Protein AF-A0AAP9WEP0-F1 (afdb_monomer)

Mean predicted aligned error: 9.87 Å

pLDDT: mean 74.66, std 11.79, range [38.44, 88.44]

Structure (mmCIF, N/CA/C/O backbone):
data_AF-A0AAP9WEP0-F1
#
_entry.id   AF-A0AAP9WEP0-F1
#
loop_
_atom_site.group_PDB
_atom_site.id
_atom_site.type_symbol
_atom_site.label_atom_id
_atom_site.label_alt_id
_atom_site.label_comp_id
_atom_site.label_asym_id
_atom_site.label_entity_id
_atom_site.label_seq_id
_atom_site.pdbx_PDB_ins_code
_atom_site.Cartn_x
_atom_site.Cartn_y
_atom_site.Cartn_z
_atom_site.occupancy
_atom_site.B_iso_or_equiv
_atom_site.auth_seq_id
_atom_site.auth_comp_id
_atom_site.auth_asym_id
_atom_site.auth_atom_id
_atom_site.pdbx_PDB_model_num
ATOM 1 N N . MET A 1 1 ? -2.245 20.639 1.838 1.00 47.97 1 MET A N 1
ATOM 2 C CA . MET A 1 1 ? -2.529 20.025 3.158 1.00 47.97 1 MET A CA 1
ATOM 3 C C . MET A 1 1 ? -3.961 20.225 3.662 1.00 47.97 1 MET A C 1
ATOM 5 O O . MET A 1 1 ? -4.602 19.231 3.958 1.00 47.97 1 MET A O 1
ATOM 9 N N . LYS A 1 2 ? -4.529 21.445 3.702 1.00 54.09 2 LYS A N 1
ATOM 10 C CA . LYS A 1 2 ? -5.885 21.671 4.269 1.00 54.09 2 LYS A CA 1
ATOM 11 C C . LYS A 1 2 ? -7.037 20.871 3.617 1.00 54.09 2 LYS A C 1
ATOM 13 O O . LYS A 1 2 ? -7.990 20.542 4.312 1.00 54.09 2 LYS A O 1
ATOM 18 N N . LYS A 1 3 ? -6.958 20.540 2.318 1.00 53.31 3 LYS A N 1
ATOM 19 C CA . LYS A 1 3 ? -7.989 19.748 1.609 1.00 53.31 3 LYS A CA 1
ATOM 20 C C . LYS A 1 3 ? -7.999 18.259 1.993 1.00 53.31 3 LYS A C 1
ATOM 22 O O . LYS A 1 3 ? -9.070 17.730 2.253 1.00 53.31 3 LYS A O 1
ATOM 27 N N . ALA A 1 4 ? -6.832 17.619 2.085 1.00 59.06 4 ALA A N 1
ATOM 28 C CA . ALA A 1 4 ? -6.726 16.196 2.428 1.00 59.06 4 ALA A CA 1
ATOM 29 C C . ALA A 1 4 ? -7.223 15.915 3.857 1.00 59.06 4 ALA A C 1
ATOM 31 O O . ALA A 1 4 ? -8.037 15.024 4.073 1.00 59.06 4 ALA A O 1
ATOM 32 N N . ASN A 1 5 ? -6.841 16.767 4.816 1.00 65.00 5 ASN A N 1
ATOM 33 C CA . ASN A 1 5 ? -7.302 16.648 6.205 1.00 65.00 5 ASN A CA 1
ATOM 34 C C . ASN A 1 5 ? -8.817 16.849 6.338 1.00 65.00 5 ASN A C 1
ATOM 36 O O . ASN A 1 5 ? -9.439 16.286 7.236 1.00 65.00 5 ASN A O 1
ATOM 40 N N . ARG A 1 6 ? -9.415 17.659 5.457 1.00 69.19 6 ARG A N 1
ATOM 41 C CA . ARG A 1 6 ? -10.864 17.863 5.419 1.00 69.19 6 ARG A CA 1
ATOM 42 C C . ARG A 1 6 ? -11.585 16.621 4.897 1.00 69.19 6 ARG A C 1
ATOM 44 O O . ARG A 1 6 ? -12.531 16.190 5.540 1.00 69.19 6 ARG A O 1
ATOM 51 N N . GLN A 1 7 ? -11.100 16.019 3.811 1.00 65.62 7 GLN A N 1
ATOM 52 C CA . GLN A 1 7 ? -11.680 14.786 3.270 1.00 65.62 7 GLN A CA 1
ATOM 53 C C . GLN A 1 7 ? -11.604 13.630 4.275 1.00 65.62 7 GLN A C 1
ATOM 55 O O . GLN A 1 7 ? -12.600 12.956 4.492 1.00 65.62 7 GLN A O 1
ATOM 60 N N . LEU A 1 8 ? -10.475 13.465 4.974 1.00 64.31 8 LEU A N 1
ATOM 61 C CA . LEU A 1 8 ? -10.332 12.442 6.020 1.00 64.31 8 LEU A CA 1
ATOM 62 C C . LEU A 1 8 ? -11.331 12.628 7.176 1.00 64.31 8 LEU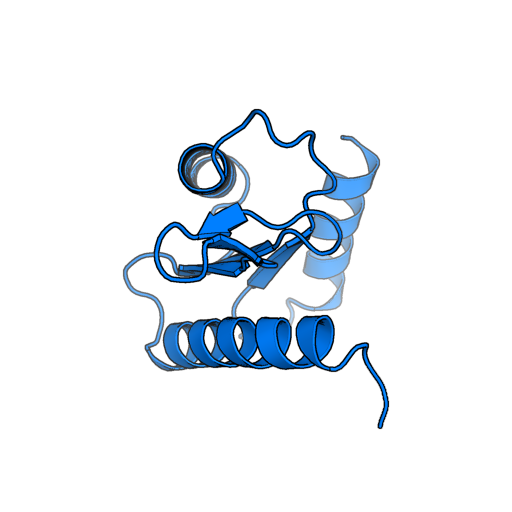 A C 1
ATOM 64 O O . LEU A 1 8 ? -11.879 11.653 7.686 1.00 64.31 8 LEU A O 1
ATOM 68 N N . LYS A 1 9 ? -11.602 13.878 7.577 1.00 64.81 9 LYS A N 1
ATOM 69 C CA . LYS A 1 9 ? -12.588 14.192 8.624 1.00 64.81 9 LYS A CA 1
ATOM 70 C C . LYS A 1 9 ? -14.032 14.000 8.160 1.00 64.81 9 LYS A C 1
ATOM 72 O O . LYS A 1 9 ? -14.846 13.515 8.938 1.00 64.81 9 LYS A O 1
ATOM 77 N N . GLU A 1 10 ? -14.345 14.371 6.920 1.00 61.50 10 GLU A N 1
ATOM 78 C CA . GLU A 1 10 ? -15.683 14.205 6.335 1.00 61.50 10 GLU A CA 1
ATOM 79 C C . GLU A 1 10 ? -16.024 12.721 6.132 1.00 61.50 10 GLU A C 1
ATOM 81 O O . GLU A 1 10 ? -17.124 12.306 6.486 1.00 61.50 10 GLU A O 1
ATOM 86 N N . THR A 1 11 ? -15.070 11.897 5.684 1.00 62.06 11 THR A N 1
ATOM 87 C CA . THR A 1 11 ? -15.237 10.435 5.620 1.00 62.06 11 THR A CA 1
ATOM 88 C C . THR A 1 11 ? -15.480 9.846 7.011 1.00 62.06 11 THR A C 1
ATOM 90 O O . THR A 1 11 ? -16.356 9.006 7.181 1.00 62.06 11 THR A O 1
ATOM 93 N N . ASN A 1 12 ? -14.775 10.322 8.040 1.00 58.62 12 ASN A N 1
ATOM 94 C CA . ASN A 1 12 ? -14.997 9.838 9.402 1.00 58.62 12 ASN A CA 1
ATOM 95 C C . ASN A 1 12 ? -16.442 10.123 9.873 1.00 58.62 12 ASN A C 1
ATOM 97 O O . ASN A 1 12 ? -17.171 9.216 10.264 1.00 58.62 12 ASN A O 1
ATOM 101 N N . LEU A 1 13 ? -16.903 11.365 9.709 1.00 59.62 13 LEU A N 1
ATOM 102 C CA . LEU A 1 13 ? -18.254 11.790 10.092 1.00 59.62 13 LEU A CA 1
ATOM 103 C C . LEU A 1 13 ? -19.374 11.052 9.343 1.00 59.62 13 LEU A C 1
ATOM 105 O O . LEU A 1 13 ? -20.442 10.846 9.916 1.00 59.62 13 LEU A O 1
ATOM 109 N N . HIS A 1 14 ? -19.148 10.666 8.084 1.00 55.25 14 HIS A N 1
ATOM 110 C CA . HIS A 1 14 ? -20.171 10.002 7.277 1.00 55.25 14 HIS A CA 1
ATOM 111 C C . HIS A 1 14 ? -20.242 8.483 7.463 1.00 55.25 14 HIS A C 1
ATOM 113 O O . HIS A 1 14 ? -21.311 7.917 7.239 1.00 55.25 14 HIS A O 1
ATOM 119 N N . PHE A 1 15 ? -19.149 7.830 7.872 1.00 55.06 15 PHE A N 1
ATOM 120 C CA . PHE A 1 15 ? -19.071 6.365 7.941 1.00 55.06 15 PHE A CA 1
ATOM 121 C C . PHE A 1 15 ? -18.990 5.794 9.374 1.00 55.06 15 PHE A C 1
ATOM 123 O O . PHE A 1 15 ? -19.313 4.622 9.567 1.00 55.06 15 PHE A O 1
ATOM 130 N N . PHE A 1 16 ? -18.653 6.586 10.404 1.00 51.34 16 PHE A N 1
ATOM 131 C CA . PHE A 1 16 ? -18.495 6.099 11.790 1.00 51.34 16 PHE A CA 1
ATOM 132 C C . PHE A 1 16 ? -19.766 6.155 12.658 1.00 51.34 16 PHE A C 1
ATOM 134 O O . PHE A 1 16 ? -19.750 6.588 13.809 1.00 51.34 16 PHE A O 1
ATOM 141 N N . THR A 1 17 ? -20.868 5.611 12.145 1.00 56.50 17 THR A N 1
ATOM 142 C CA . THR A 1 17 ? -21.840 4.898 12.999 1.00 56.50 17 THR A CA 1
ATOM 143 C C . THR A 1 17 ? -21.600 3.380 13.008 1.00 56.50 17 THR A C 1
ATOM 145 O O . THR A 1 17 ? -22.267 2.669 13.755 1.00 56.50 17 THR A O 1
ATOM 148 N N . GLY A 1 18 ? -20.637 2.870 12.225 1.00 53.00 18 GLY A N 1
ATOM 149 C CA . GLY A 1 18 ? -20.343 1.441 12.082 1.00 53.00 18 GLY A CA 1
ATOM 150 C C . GLY A 1 18 ? -18.958 1.030 12.587 1.00 53.00 18 GLY A C 1
ATOM 151 O O . GLY A 1 18 ? -17.988 1.774 12.470 1.00 53.00 18 GLY A O 1
ATOM 152 N N . GLN A 1 19 ? -18.870 -0.186 13.131 1.00 58.41 19 GLN A N 1
ATOM 153 C CA . GLN A 1 19 ? -17.616 -0.885 13.420 1.00 58.41 19 GLN A CA 1
ATOM 154 C C . GLN A 1 19 ? -16.905 -1.206 12.095 1.00 58.41 19 GLN A C 1
ATOM 156 O O . GLN A 1 19 ? -17.227 -2.195 11.444 1.00 58.41 19 GLN A O 1
ATOM 161 N N . GLY A 1 20 ? -15.980 -0.354 11.661 1.00 61.44 20 GLY A N 1
ATOM 162 C CA . GLY A 1 20 ? -15.201 -0.559 10.442 1.00 61.44 20 GLY A CA 1
ATOM 163 C C . GLY A 1 20 ? -13.741 -0.188 10.658 1.00 61.44 20 GLY A C 1
ATOM 164 O O . GLY A 1 20 ? -13.451 0.769 11.373 1.00 61.44 20 GLY A O 1
ATOM 165 N N . GLY A 1 21 ? -12.836 -0.957 10.047 1.00 68.88 21 GLY A N 1
ATOM 166 C CA . GLY A 1 21 ? -11.408 -0.656 10.051 1.00 68.88 21 GLY A CA 1
ATOM 167 C C . GLY A 1 21 ? -11.083 0.496 9.098 1.00 68.88 21 GLY A C 1
ATOM 168 O O . GLY A 1 21 ? -11.511 0.493 7.941 1.00 68.88 21 GLY A O 1
ATOM 169 N N . GLY A 1 22 ? -10.339 1.494 9.567 1.00 76.62 22 GLY A N 1
ATOM 170 C CA . GLY A 1 22 ? -9.914 2.635 8.761 1.00 76.62 22 GLY A CA 1
ATOM 171 C C . GLY A 1 22 ? -8.689 2.299 7.914 1.00 76.62 22 GLY A C 1
ATOM 172 O O . GLY A 1 22 ? -7.592 2.171 8.451 1.00 76.62 22 GLY A O 1
ATOM 173 N N . LEU A 1 23 ? -8.847 2.213 6.591 1.00 83.00 23 LEU A N 1
ATOM 174 C CA . LEU A 1 23 ? -7.735 2.066 5.644 1.00 83.00 23 LEU A CA 1
ATOM 175 C C . LEU A 1 23 ? -7.543 3.336 4.814 1.00 83.00 23 LEU A C 1
ATOM 177 O O . LEU A 1 23 ? -8.510 3.934 4.342 1.00 83.00 23 LEU A O 1
ATOM 181 N N . VAL A 1 24 ? -6.288 3.728 4.589 1.00 85.81 24 VAL A N 1
ATOM 182 C CA . VAL A 1 24 ? -5.942 4.859 3.712 1.00 85.81 24 VAL A CA 1
ATOM 183 C C . VAL A 1 24 ? -4.949 4.438 2.640 1.00 85.81 24 VAL A C 1
ATOM 185 O O . VAL A 1 24 ? -3.908 3.871 2.936 1.00 85.81 24 VAL A O 1
ATOM 188 N N . MET A 1 25 ? -5.230 4.774 1.384 1.00 85.62 25 MET A N 1
ATOM 189 C CA . MET A 1 25 ? -4.294 4.587 0.276 1.00 85.62 25 MET A CA 1
ATOM 190 C C . MET A 1 25 ? -3.672 5.922 -0.138 1.00 85.62 25 MET A C 1
ATOM 192 O O . MET A 1 25 ? -4.376 6.911 -0.345 1.00 85.62 25 MET A O 1
ATOM 196 N N . LEU A 1 26 ? -2.349 5.940 -0.278 1.00 83.19 26 LEU A N 1
ATOM 197 C CA . LEU A 1 26 ? -1.552 7.095 -0.676 1.00 83.19 26 LEU A CA 1
ATOM 198 C C . LEU A 1 26 ? -0.846 6.789 -1.997 1.00 83.19 26 LEU A C 1
ATOM 200 O O . LEU A 1 26 ? 0.132 6.046 -2.042 1.00 83.19 26 LEU A O 1
ATOM 204 N N . ALA A 1 27 ? -1.343 7.391 -3.074 1.00 81.25 27 ALA A N 1
ATOM 205 C CA . ALA A 1 27 ? -0.714 7.316 -4.384 1.00 81.25 27 ALA A CA 1
ATOM 206 C C . ALA A 1 27 ? 0.386 8.380 -4.503 1.00 81.25 27 ALA A C 1
ATOM 208 O O . ALA A 1 27 ? 0.120 9.585 -4.460 1.00 81.25 27 ALA A O 1
ATOM 209 N N . LEU A 1 28 ? 1.629 7.935 -4.655 1.00 78.00 28 LEU A N 1
ATOM 210 C CA . LEU A 1 28 ? 2.793 8.794 -4.796 1.00 78.00 28 LEU A CA 1
ATOM 211 C C . LEU A 1 28 ? 3.131 9.008 -6.265 1.00 78.00 28 LEU A C 1
ATOM 213 O O . LEU A 1 28 ? 3.646 8.132 -6.954 1.00 78.00 28 LEU A O 1
ATOM 217 N N . ASN A 1 29 ? 2.907 10.237 -6.704 1.00 71.50 29 ASN A N 1
ATOM 218 C CA . ASN A 1 29 ? 3.456 10.780 -7.935 1.00 71.50 29 ASN A CA 1
ATOM 219 C C . ASN A 1 29 ? 4.729 11.573 -7.543 1.00 71.50 29 ASN A C 1
ATOM 221 O O . ASN A 1 29 ? 4.726 12.803 -7.601 1.00 71.50 29 ASN A O 1
ATOM 225 N N . MET A 1 30 ? 5.783 10.892 -7.043 1.00 62.78 30 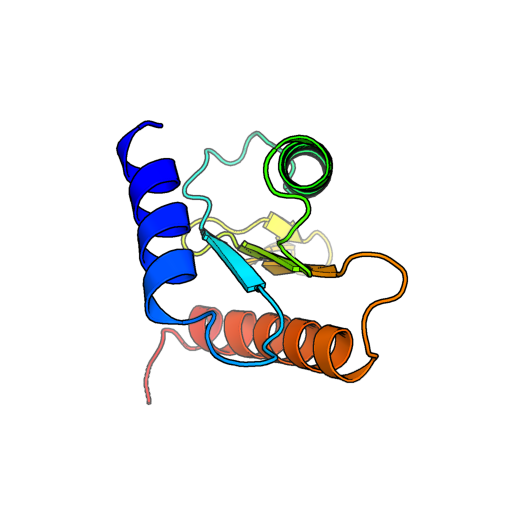MET A N 1
ATOM 226 C CA . MET A 1 30 ? 7.043 11.491 -6.513 1.00 62.78 30 MET A CA 1
ATOM 227 C C . MET A 1 30 ? 8.356 11.076 -7.217 1.00 62.78 30 MET A C 1
ATOM 229 O O . MET A 1 30 ? 8.579 9.892 -7.406 1.00 62.78 30 MET A O 1
ATOM 233 N N . GLU A 1 31 ? 9.205 12.044 -7.618 1.00 59.50 31 GLU A N 1
ATOM 234 C CA . GLU A 1 31 ? 10.399 11.840 -8.471 1.00 59.50 31 GLU A CA 1
ATOM 235 C C . GLU A 1 31 ? 11.232 10.630 -8.002 1.00 59.50 31 GLU A C 1
ATOM 237 O O . GLU A 1 31 ? 11.414 10.458 -6.797 1.00 59.50 31 GLU A O 1
ATOM 242 N N . ARG A 1 32 ? 11.793 9.836 -8.936 1.00 63.16 32 ARG A N 1
ATOM 243 C CA . ARG A 1 32 ? 12.500 8.540 -8.717 1.00 63.16 32 ARG A CA 1
ATOM 244 C C . ARG A 1 32 ? 13.642 8.530 -7.675 1.00 63.16 32 ARG A C 1
ATOM 246 O O . ARG A 1 32 ? 14.314 7.519 -7.507 1.00 63.16 32 ARG A O 1
ATOM 253 N N . ARG A 1 33 ? 13.932 9.656 -7.026 1.00 63.72 33 ARG A N 1
ATOM 254 C CA . ARG A 1 33 ? 15.070 9.873 -6.126 1.00 63.72 33 ARG A CA 1
ATOM 255 C C . ARG A 1 33 ? 14.799 9.472 -4.678 1.00 63.72 33 ARG A C 1
ATOM 257 O O . ARG A 1 33 ? 15.753 9.369 -3.914 1.00 63.72 33 ARG A O 1
ATOM 264 N N . ILE A 1 34 ? 13.541 9.280 -4.280 1.00 70.50 34 ILE A N 1
ATOM 265 C CA . ILE A 1 34 ? 13.195 8.941 -2.895 1.00 70.50 34 ILE A CA 1
ATOM 266 C C . ILE A 1 34 ? 12.788 7.472 -2.825 1.00 70.50 34 ILE A C 1
ATOM 268 O O . ILE A 1 34 ? 11.844 7.050 -3.483 1.00 70.50 34 ILE A O 1
ATOM 272 N N . ASN A 1 35 ? 13.510 6.706 -2.008 1.00 75.88 35 ASN A N 1
ATOM 273 C CA . ASN A 1 35 ? 13.211 5.303 -1.748 1.00 75.88 35 ASN A CA 1
ATOM 274 C C . ASN A 1 35 ? 11.843 5.178 -1.048 1.00 75.88 35 ASN A C 1
ATOM 276 O O . ASN A 1 35 ? 11.606 5.820 -0.021 1.00 75.88 35 ASN A O 1
ATOM 280 N N . SER A 1 36 ? 10.956 4.349 -1.594 1.00 75.56 36 SER A N 1
ATOM 281 C CA . SER A 1 36 ? 9.597 4.138 -1.085 1.00 75.56 36 SER A CA 1
ATOM 282 C C . SER A 1 36 ? 9.559 3.640 0.358 1.00 75.56 36 SER A C 1
ATOM 284 O O . SER A 1 36 ? 8.680 4.054 1.109 1.00 75.56 36 SER A O 1
ATOM 286 N N . ALA A 1 37 ? 10.530 2.829 0.786 1.00 79.19 37 ALA A N 1
ATOM 287 C CA . ALA A 1 37 ? 10.603 2.304 2.143 1.00 79.19 37 ALA A CA 1
ATOM 288 C C . ALA A 1 37 ? 10.734 3.443 3.162 1.00 79.19 37 ALA A C 1
ATOM 290 O O . ALA A 1 37 ? 10.041 3.451 4.179 1.00 79.19 37 ALA A O 1
ATOM 291 N N . ILE A 1 38 ? 11.539 4.463 2.839 1.00 84.06 38 ILE A N 1
ATOM 292 C CA . ILE A 1 38 ? 11.679 5.670 3.666 1.00 84.06 38 ILE A CA 1
ATOM 293 C C . ILE A 1 38 ? 10.341 6.414 3.747 1.00 84.06 38 ILE A C 1
ATOM 295 O O .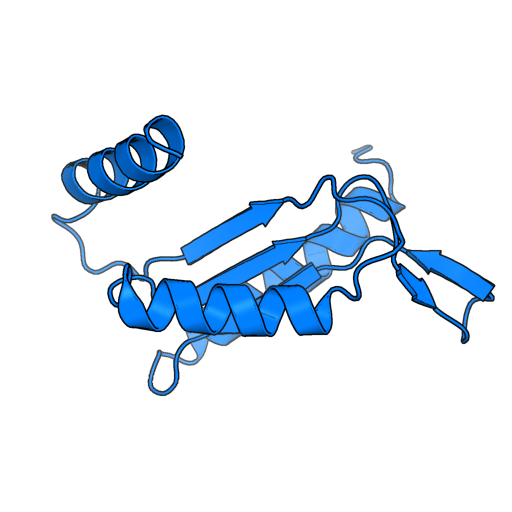 ILE A 1 38 ? 9.957 6.905 4.809 1.00 84.06 38 ILE A O 1
ATOM 299 N N . ILE A 1 39 ? 9.608 6.489 2.633 1.00 84.00 39 ILE A N 1
ATOM 300 C CA . ILE A 1 39 ? 8.308 7.166 2.587 1.00 84.00 39 ILE A CA 1
ATOM 301 C C . ILE A 1 39 ? 7.269 6.406 3.418 1.00 84.00 39 ILE A C 1
ATOM 303 O O . ILE A 1 39 ? 6.536 7.028 4.185 1.00 84.00 39 ILE A O 1
ATOM 307 N N . VAL A 1 40 ? 7.235 5.076 3.321 1.00 85.88 40 VAL A N 1
ATOM 308 C CA . VAL A 1 40 ? 6.362 4.209 4.125 1.00 85.88 40 VAL A CA 1
ATOM 309 C C . VAL A 1 40 ? 6.630 4.409 5.616 1.00 85.88 40 VAL A C 1
ATOM 311 O O . VAL A 1 40 ? 5.684 4.613 6.374 1.00 85.88 40 VAL A O 1
ATOM 314 N N . GLU A 1 41 ? 7.894 4.426 6.045 1.00 87.31 41 GLU A N 1
ATOM 315 C CA . GLU A 1 41 ? 8.248 4.681 7.447 1.00 87.31 41 GLU A CA 1
ATOM 316 C C . GLU A 1 41 ? 7.822 6.074 7.924 1.00 87.31 41 GLU A C 1
ATOM 318 O O . GLU A 1 41 ? 7.313 6.230 9.038 1.00 87.31 41 GLU A O 1
ATOM 323 N N . LEU A 1 42 ? 8.020 7.102 7.095 1.00 87.94 42 LEU A N 1
ATOM 324 C CA . LEU A 1 42 ? 7.626 8.471 7.421 1.00 87.94 42 LEU A CA 1
ATOM 325 C C . LEU A 1 42 ? 6.103 8.590 7.554 1.00 87.94 42 LEU A C 1
ATOM 327 O O . LEU A 1 42 ? 5.611 9.165 8.524 1.00 87.94 42 LEU A O 1
ATOM 331 N N . ILE A 1 43 ? 5.359 8.006 6.617 1.00 87.19 43 ILE A N 1
ATOM 332 C CA . ILE A 1 43 ? 3.896 7.963 6.656 1.00 87.19 43 ILE A CA 1
ATOM 333 C C . ILE A 1 43 ? 3.425 7.213 7.897 1.00 87.19 43 ILE A C 1
ATOM 335 O O . ILE A 1 43 ? 2.564 7.719 8.608 1.00 87.19 43 ILE A O 1
ATOM 339 N N . GLN A 1 44 ? 4.021 6.063 8.216 1.00 87.50 44 GLN A N 1
ATOM 340 C CA . GLN A 1 44 ? 3.676 5.307 9.417 1.00 87.50 44 GLN A CA 1
ATOM 341 C C . GLN A 1 44 ? 3.836 6.151 10.688 1.00 87.50 44 GLN A C 1
ATOM 343 O O . GLN A 1 44 ? 2.969 6.112 11.562 1.00 87.50 44 GLN A O 1
ATOM 348 N N . LYS A 1 45 ? 4.911 6.944 10.787 1.00 88.44 45 LYS A N 1
ATOM 349 C CA . LYS A 1 45 ? 5.131 7.873 11.909 1.00 88.44 45 LYS A CA 1
ATOM 350 C C . LYS A 1 45 ? 4.101 9.003 11.943 1.00 88.44 45 LYS A C 1
ATOM 352 O O . LYS A 1 45 ? 3.609 9.339 13.012 1.00 88.44 45 LYS A O 1
ATOM 357 N N . ILE A 1 46 ? 3.758 9.588 10.796 1.00 86.69 46 ILE A N 1
ATOM 358 C CA . ILE A 1 46 ? 2.758 10.666 10.727 1.00 86.69 46 ILE A CA 1
ATOM 359 C C . ILE A 1 46 ? 1.375 10.140 11.119 1.00 86.69 46 ILE A C 1
ATOM 361 O O . ILE A 1 46 ? 0.692 10.750 11.940 1.00 86.69 46 ILE A O 1
ATOM 365 N N . LEU A 1 47 ? 0.972 8.991 10.571 1.00 83.81 47 LEU A N 1
ATOM 366 C CA . LEU A 1 47 ? -0.325 8.381 10.854 1.00 83.81 47 LEU A CA 1
ATOM 367 C C . LEU A 1 47 ? -0.442 7.961 12.319 1.00 83.81 47 LEU A C 1
ATOM 369 O O . LEU A 1 47 ? -1.484 8.188 12.923 1.00 83.81 47 LEU A O 1
ATOM 373 N N . SER A 1 48 ? 0.616 7.422 12.928 1.00 82.31 48 SER A N 1
ATOM 374 C CA . SER A 1 48 ? 0.566 7.030 14.341 1.00 82.31 48 SER A CA 1
ATOM 375 C C . SER A 1 48 ? 0.413 8.218 15.299 1.00 82.31 48 SER A C 1
ATOM 377 O O . SER A 1 48 ? -0.184 8.049 16.362 1.00 82.31 48 SER A O 1
ATOM 379 N N . ILE A 1 49 ? 0.904 9.405 14.923 1.00 84.56 49 ILE A N 1
ATOM 380 C CA . ILE A 1 49 ? 0.832 10.628 15.737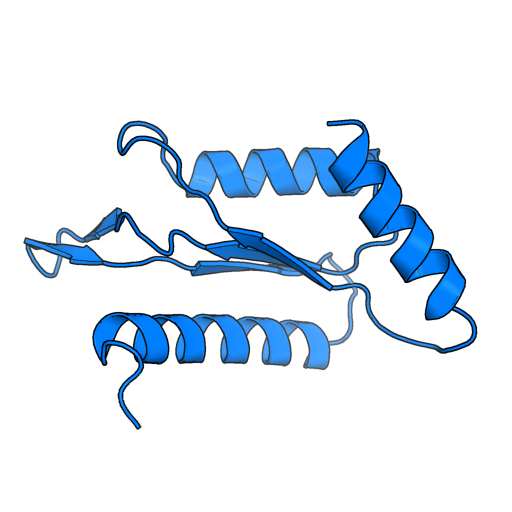 1.00 84.56 49 ILE A CA 1
ATOM 381 C C . ILE A 1 49 ? -0.477 11.389 15.496 1.00 84.56 49 ILE A C 1
ATOM 383 O O . ILE A 1 49 ? -1.184 11.712 16.447 1.00 84.56 49 ILE A O 1
ATOM 387 N N . GLU A 1 50 ? -0.803 11.697 14.239 1.00 80.69 50 GLU A N 1
ATOM 388 C CA . GLU A 1 50 ? -1.902 12.617 13.900 1.00 80.69 50 GLU A CA 1
ATOM 389 C C . GLU A 1 50 ? -3.220 11.908 13.566 1.00 80.69 50 GLU A C 1
ATOM 391 O O . GLU A 1 50 ? -4.293 12.505 13.673 1.00 80.69 50 GLU A O 1
ATOM 396 N N . PHE A 1 51 ? -3.158 10.636 13.171 1.00 80.50 51 PHE A N 1
ATOM 397 C CA . PHE A 1 51 ? -4.300 9.889 12.647 1.00 80.50 51 PHE A CA 1
ATOM 398 C C . PHE A 1 51 ? -4.352 8.468 13.213 1.00 80.50 51 PHE A C 1
ATOM 400 O O . PHE A 1 51 ? -4.556 7.497 12.490 1.00 80.50 51 PHE A O 1
ATOM 407 N N . SER A 1 52 ? -4.177 8.342 14.530 1.00 79.31 52 SER A N 1
ATOM 408 C CA . SER A 1 52 ? -4.057 7.056 15.234 1.00 79.31 52 SER A CA 1
ATOM 409 C C . SER A 1 52 ? -5.283 6.133 15.129 1.00 79.31 52 SER A C 1
ATOM 411 O O . SER A 1 52 ? -5.185 4.960 15.506 1.00 79.31 52 SER A O 1
ATOM 413 N N . PHE A 1 53 ? -6.400 6.673 14.628 1.00 78.81 53 PHE A N 1
ATOM 414 C CA . PHE A 1 53 ? -7.653 5.991 14.295 1.00 78.81 53 PHE A CA 1
ATOM 415 C C . PHE A 1 53 ? -7.626 5.267 12.937 1.00 78.81 53 PHE A C 1
ATOM 417 O O . PHE A 1 53 ? -8.592 4.596 12.595 1.00 78.81 53 PHE A O 1
ATOM 424 N N . ILE A 1 54 ? -6.574 5.445 12.134 1.00 84.25 54 ILE A N 1
ATOM 425 C CA . ILE A 1 54 ? -6.349 4.678 10.908 1.00 84.25 54 ILE A CA 1
ATOM 426 C C . ILE A 1 54 ? -5.650 3.375 11.296 1.00 84.25 54 ILE A C 1
ATOM 428 O O . ILE A 1 54 ? -4.569 3.384 11.891 1.00 84.25 54 ILE A O 1
ATOM 432 N N . ASP A 1 55 ? -6.273 2.259 10.943 1.00 85.88 55 ASP A N 1
ATOM 433 C CA . ASP A 1 55 ? -5.842 0.911 11.310 1.00 85.88 55 ASP A CA 1
ATOM 434 C C . ASP A 1 55 ? -4.788 0.359 10.348 1.00 85.88 55 ASP A C 1
ATOM 436 O O . ASP A 1 55 ? -3.952 -0.462 10.729 1.00 85.88 55 ASP A O 1
ATOM 440 N N . GLY A 1 56 ? -4.765 0.852 9.110 1.00 86.88 56 GLY A N 1
ATOM 441 C CA . GLY A 1 56 ? -3.738 0.510 8.136 1.00 86.88 56 GLY A CA 1
ATOM 442 C C . GLY A 1 56 ? -3.671 1.485 6.969 1.00 86.88 56 GLY A C 1
ATOM 443 O O . GLY A 1 56 ? -4.550 2.323 6.759 1.00 86.88 56 GLY A O 1
ATOM 444 N N . PHE A 1 57 ? -2.601 1.387 6.192 1.00 87.81 57 PHE A N 1
ATOM 445 C CA . PHE A 1 57 ? -2.422 2.215 5.013 1.00 87.81 57 PHE A CA 1
ATOM 446 C C . PHE A 1 57 ? -1.649 1.510 3.903 1.00 87.81 57 PHE A C 1
ATOM 448 O O . PHE A 1 57 ? -0.929 0.537 4.129 1.00 87.81 57 PHE A O 1
ATOM 455 N N . PHE A 1 58 ? -1.772 2.069 2.705 1.00 87.81 58 PHE A N 1
ATOM 456 C CA . PHE A 1 58 ? -1.037 1.682 1.513 1.00 87.81 58 PHE A CA 1
ATOM 457 C C . PHE A 1 58 ? -0.280 2.871 0.965 1.00 87.81 58 PHE A C 1
ATOM 459 O O . PHE A 1 58 ? -0.777 3.998 0.968 1.00 87.81 58 PHE A O 1
ATOM 466 N N . VAL A 1 59 ? 0.888 2.592 0.416 1.00 85.69 59 VA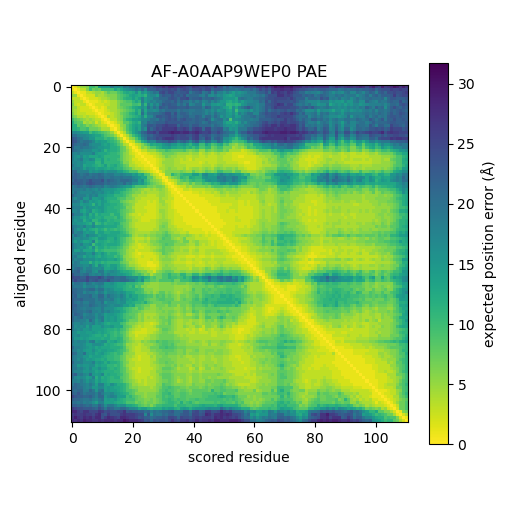L A N 1
ATOM 467 C CA . VAL A 1 59 ? 1.643 3.527 -0.404 1.00 85.69 59 VAL A CA 1
ATOM 468 C C . VAL A 1 59 ? 1.861 2.861 -1.741 1.00 85.69 59 VAL A C 1
ATOM 470 O O . VAL A 1 59 ? 2.440 1.781 -1.769 1.00 85.69 59 VAL A O 1
ATOM 473 N N . CYS A 1 60 ? 1.405 3.475 -2.826 1.00 84.00 60 CYS A N 1
ATOM 474 C CA . CYS A 1 60 ? 1.614 2.950 -4.171 1.00 84.00 60 CYS A CA 1
ATOM 475 C C . CYS A 1 60 ? 2.257 3.984 -5.090 1.00 84.00 60 CYS A C 1
ATOM 477 O O . CYS A 1 60 ? 2.056 5.190 -4.923 1.00 84.00 60 CYS A O 1
ATOM 4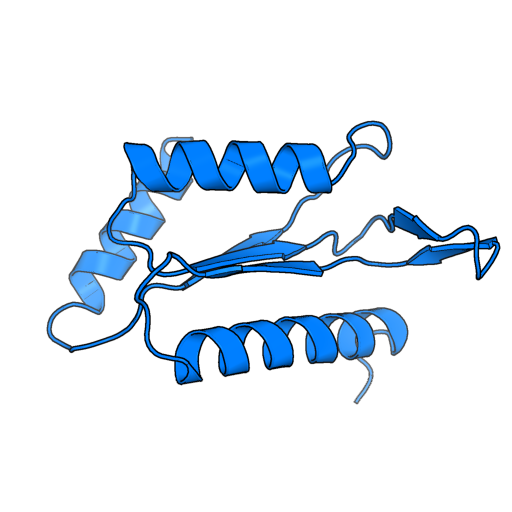79 N N . THR A 1 61 ? 3.016 3.517 -6.079 1.00 79.75 61 THR A N 1
ATOM 480 C CA . THR A 1 61 ? 3.613 4.359 -7.119 1.00 79.75 61 THR A CA 1
ATOM 481 C C . THR A 1 61 ? 2.950 4.061 -8.476 1.00 79.75 61 THR A C 1
ATOM 483 O O . THR A 1 61 ? 3.450 3.256 -9.262 1.00 79.75 61 THR A O 1
ATOM 486 N N . PRO A 1 62 ? 1.780 4.668 -8.774 1.00 69.19 62 PRO A N 1
ATOM 487 C CA . PRO A 1 62 ? 0.969 4.320 -9.953 1.00 69.19 62 PRO A CA 1
ATOM 488 C C . PRO A 1 62 ? 1.680 4.549 -11.287 1.00 69.19 62 PRO A C 1
ATOM 490 O O . PRO A 1 62 ? 1.401 3.878 -12.271 1.00 69.19 62 PRO A O 1
ATOM 493 N N . SER A 1 63 ? 2.548 5.551 -11.340 1.00 63.97 63 SER A N 1
ATOM 494 C CA . SER A 1 63 ? 3.104 6.081 -12.581 1.00 63.97 63 SER A CA 1
ATOM 495 C C . SER A 1 63 ? 4.590 5.773 -12.737 1.00 63.97 63 SER A C 1
ATOM 497 O O . SER A 1 63 ? 5.081 5.691 -13.864 1.00 63.97 63 SER A O 1
ATOM 499 N N . TRP A 1 64 ? 5.323 5.618 -11.630 1.00 66.06 64 TRP A N 1
ATOM 500 C CA . TRP A 1 64 ? 6.781 5.505 -11.623 1.00 66.06 64 TRP A CA 1
ATOM 501 C C . TRP A 1 64 ? 7.179 4.292 -10.798 1.00 66.06 64 TRP A C 1
ATOM 503 O O . TRP A 1 64 ? 6.898 4.223 -9.606 1.00 66.06 64 TRP A O 1
ATOM 513 N N . GLY A 1 65 ? 7.802 3.314 -11.444 1.00 68.31 65 GLY A N 1
ATOM 514 C CA . GLY A 1 65 ? 8.204 2.102 -10.756 1.00 68.31 65 GLY A CA 1
ATOM 515 C C . GLY A 1 65 ? 9.428 2.279 -9.858 1.00 68.31 65 GLY A C 1
ATOM 516 O O . GLY A 1 65 ? 10.196 3.231 -10.018 1.00 68.31 65 GLY A O 1
ATOM 517 N N . GLU A 1 66 ? 9.638 1.337 -8.948 1.00 75.94 66 GLU A N 1
ATOM 518 C CA . GLU A 1 66 ? 10.943 1.091 -8.337 1.00 75.94 66 GLU A CA 1
ATOM 519 C C . GLU A 1 66 ? 11.777 0.212 -9.255 1.00 75.94 66 GLU A C 1
ATOM 521 O O . GLU A 1 66 ? 11.254 -0.677 -9.926 1.00 75.94 66 GLU A O 1
ATOM 526 N N . TYR A 1 67 ? 13.083 0.464 -9.291 1.00 76.94 67 TYR A N 1
ATOM 527 C CA . TYR A 1 67 ? 13.995 -0.398 -10.025 1.00 76.94 67 TYR A CA 1
ATOM 528 C C . TYR A 1 67 ? 14.166 -1.720 -9.275 1.00 76.94 67 TYR A C 1
ATOM 530 O O . TYR A 1 67 ? 14.657 -1.735 -8.143 1.00 76.94 67 TYR A O 1
ATOM 538 N N . ILE A 1 68 ? 13.793 -2.822 -9.919 1.00 76.50 68 ILE A N 1
ATOM 539 C CA . ILE A 1 68 ? 13.974 -4.170 -9.392 1.00 76.50 68 ILE A CA 1
ATOM 540 C C . ILE A 1 68 ? 15.159 -4.802 -10.121 1.00 76.50 68 ILE A C 1
ATOM 542 O O . ILE A 1 68 ? 15.070 -5.171 -11.288 1.00 76.50 68 ILE A O 1
ATOM 546 N N . ALA A 1 69 ? 16.279 -4.966 -9.412 1.00 79.06 69 ALA A N 1
ATOM 547 C CA . ALA A 1 69 ? 17.511 -5.516 -9.987 1.00 79.06 69 ALA A CA 1
ATOM 548 C C . ALA A 1 69 ? 17.336 -6.936 -10.562 1.00 79.06 69 ALA A C 1
ATOM 550 O O . ALA A 1 69 ? 18.039 -7.313 -11.491 1.00 79.06 69 ALA A O 1
ATOM 551 N N . ALA A 1 70 ? 16.389 -7.717 -10.029 1.00 80.56 70 ALA A N 1
ATOM 552 C CA . ALA A 1 70 ? 16.106 -9.072 -10.503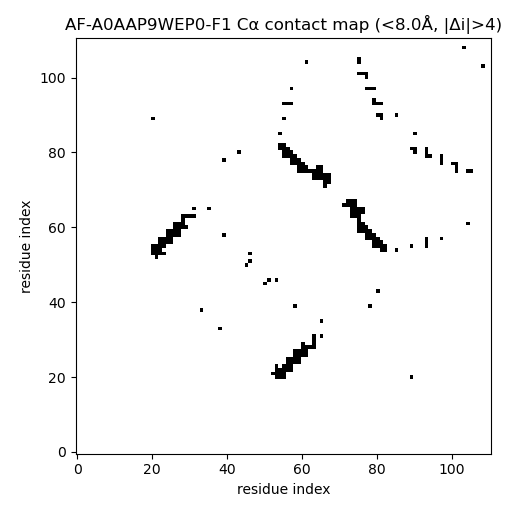 1.00 80.56 70 ALA A CA 1
ATOM 553 C C . ALA A 1 70 ? 15.496 -9.113 -11.917 1.00 80.56 70 ALA A C 1
ATOM 555 O O . ALA A 1 70 ? 15.668 -10.105 -12.620 1.00 80.56 70 ALA A O 1
ATOM 556 N N . THR A 1 71 ? 14.788 -8.058 -12.326 1.00 79.38 71 THR A N 1
ATOM 557 C CA . THR A 1 71 ? 14.124 -7.954 -13.636 1.00 79.38 71 THR A CA 1
ATOM 558 C C . THR A 1 71 ? 14.772 -6.913 -14.550 1.00 79.38 71 THR A C 1
ATOM 560 O O . THR A 1 71 ? 14.343 -6.765 -15.691 1.00 79.38 71 THR A O 1
ATOM 563 N N . ASP A 1 72 ? 15.789 -6.197 -14.054 1.00 81.94 72 ASP A N 1
ATOM 564 C CA . ASP A 1 72 ? 16.450 -5.061 -14.709 1.00 81.94 72 ASP A CA 1
ATOM 565 C C . ASP A 1 72 ? 15.463 -4.010 -15.252 1.00 81.94 72 ASP A C 1
ATOM 567 O O . ASP A 1 72 ? 15.641 -3.426 -16.320 1.00 81.94 72 ASP A O 1
ATOM 571 N N . ASN A 1 73 ? 14.366 -3.783 -14.525 1.00 76.81 73 ASN A N 1
ATOM 572 C CA . ASN A 1 73 ? 13.297 -2.904 -14.981 1.00 76.81 73 ASN A CA 1
ATOM 573 C C . ASN A 1 73 ? 12.629 -2.153 -13.822 1.00 76.81 73 ASN A C 1
ATOM 575 O O . ASN A 1 73 ? 12.819 -2.470 -12.646 1.00 76.81 73 ASN A O 1
ATOM 579 N N . TYR A 1 74 ? 11.855 -1.122 -14.160 1.00 76.88 74 TYR A N 1
ATO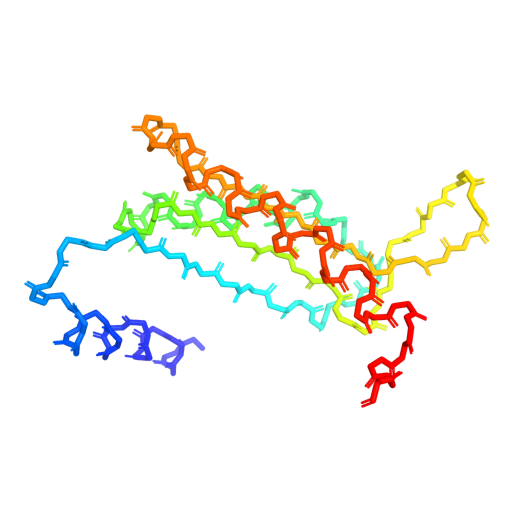M 580 C CA . TYR A 1 74 ? 11.056 -0.360 -13.207 1.00 76.88 74 TYR A CA 1
ATOM 581 C C . TYR A 1 74 ? 9.645 -0.942 -13.109 1.00 76.88 74 TYR A C 1
ATOM 583 O O . TYR A 1 74 ? 8.939 -0.988 -14.113 1.00 76.88 74 TYR A O 1
ATOM 591 N N . HIS A 1 75 ? 9.213 -1.304 -11.903 1.00 73.88 75 HIS A N 1
ATOM 592 C CA . HIS A 1 75 ? 7.889 -1.879 -11.637 1.00 73.88 75 HIS A CA 1
ATOM 593 C C . HIS A 1 75 ? 7.097 -1.012 -10.672 1.00 73.88 75 HIS A C 1
ATOM 595 O O . HIS A 1 75 ? 7.675 -0.494 -9.716 1.00 73.88 75 HIS A O 1
ATOM 601 N N . SER A 1 76 ? 5.788 -0.850 -10.891 1.00 76.06 76 SER A N 1
ATOM 602 C CA . SER A 1 76 ? 4.937 -0.222 -9.875 1.00 76.06 76 SER A CA 1
ATOM 603 C C . SER A 1 76 ? 5.069 -1.002 -8.572 1.00 76.06 76 SER A C 1
ATOM 605 O O . SER A 1 76 ? 5.073 -2.230 -8.577 1.00 76.06 76 SER A O 1
ATOM 607 N N . VAL A 1 77 ? 5.213 -0.286 -7.461 1.00 76.69 77 VAL A N 1
ATOM 608 C CA . VAL A 1 77 ? 5.280 -0.910 -6.145 1.00 76.69 77 VAL A CA 1
ATOM 609 C C . VAL A 1 77 ? 4.139 -0.389 -5.307 1.00 76.69 77 VAL A C 1
ATOM 611 O O . VAL A 1 77 ? 3.802 0.797 -5.327 1.00 76.69 77 VAL A O 1
ATOM 614 N N . ILE A 1 78 ? 3.556 -1.300 -4.541 1.00 83.38 78 ILE A N 1
ATOM 615 C CA . ILE A 1 78 ? 2.631 -0.992 -3.470 1.00 83.38 78 ILE A CA 1
ATOM 616 C C . ILE A 1 78 ? 3.130 -1.648 -2.189 1.00 83.38 78 ILE A C 1
ATOM 618 O O . ILE A 1 78 ? 3.482 -2.823 -2.141 1.00 83.38 78 ILE A O 1
ATOM 622 N N . SER A 1 79 ? 3.201 -0.851 -1.135 1.00 83.19 79 SER A N 1
ATOM 623 C CA . SER A 1 79 ? 3.600 -1.279 0.195 1.00 83.19 79 SER A CA 1
ATOM 624 C C . SER A 1 79 ? 2.475 -0.979 1.167 1.00 83.19 79 SER A C 1
ATOM 626 O O . SER A 1 79 ? 2.132 0.180 1.407 1.00 83.19 79 SER A O 1
ATOM 628 N N . GLY A 1 80 ? 1.902 -2.041 1.722 1.00 85.31 80 GLY A N 1
ATOM 629 C CA . GLY A 1 80 ? 0.894 -1.972 2.767 1.00 85.31 80 GLY A CA 1
ATOM 630 C C . GLY A 1 80 ? 1.502 -2.112 4.160 1.00 85.31 80 GLY A C 1
ATOM 631 O O . GLY A 1 80 ? 2.488 -2.832 4.359 1.00 85.31 80 GLY A O 1
ATOM 632 N N . ARG A 1 81 ? 0.920 -1.425 5.141 1.00 86.94 81 ARG A N 1
ATOM 633 C CA . ARG A 1 81 ? 1.224 -1.598 6.565 1.00 86.94 81 ARG A CA 1
ATOM 634 C C . ARG A 1 81 ? -0.065 -1.557 7.370 1.00 86.94 81 ARG A C 1
ATOM 636 O O . ARG A 1 81 ? -0.909 -0.690 7.156 1.00 86.94 81 ARG A O 1
ATOM 643 N N . VAL A 1 82 ? -0.168 -2.463 8.332 1.00 87.38 82 VAL A N 1
ATOM 644 C CA . VAL A 1 82 ? -1.252 -2.510 9.313 1.00 87.38 82 VAL A CA 1
ATOM 645 C C . VAL A 1 82 ? -0.673 -2.224 10.692 1.00 87.38 82 VAL A C 1
ATOM 647 O O . VAL A 1 82 ? 0.484 -2.540 10.983 1.00 87.38 82 VAL A O 1
ATOM 650 N N . LYS A 1 83 ? -1.454 -1.557 11.536 1.00 85.50 83 LYS A N 1
ATOM 651 C CA . LYS A 1 83 ? -1.079 -1.264 12.913 1.00 85.50 83 LYS A CA 1
ATOM 652 C C . LYS A 1 83 ? -1.000 -2.562 13.733 1.00 85.50 83 LYS A C 1
ATOM 654 O O . LYS A 1 83 ? -1.860 -3.428 13.583 1.00 85.50 83 LYS A O 1
ATOM 659 N N . PRO A 1 84 ? -0.028 -2.693 14.654 1.00 82.94 84 PRO A N 1
ATOM 660 C CA . PRO A 1 84 ? 0.032 -3.848 15.543 1.00 82.94 84 PRO A CA 1
ATOM 661 C C . PRO A 1 84 ? -1.265 -4.036 16.341 1.00 82.94 84 PRO A C 1
ATOM 663 O O . PRO A 1 84 ? -1.806 -3.070 16.884 1.00 82.94 84 PRO A O 1
ATOM 666 N N . GLY A 1 85 ? -1.727 -5.284 16.445 1.00 81.25 85 GLY A N 1
ATOM 667 C CA . GLY A 1 85 ? -2.922 -5.654 17.211 1.00 81.25 85 GLY A CA 1
ATOM 668 C C . GLY A 1 85 ? -4.245 -5.527 16.451 1.00 81.25 85 GLY A C 1
ATOM 669 O O . GLY A 1 85 ? -5.298 -5.710 17.058 1.00 81.25 85 GLY A O 1
ATOM 670 N N . MET A 1 86 ? -4.207 -5.218 15.153 1.00 84.94 86 MET A N 1
ATOM 671 C CA . MET A 1 86 ? -5.389 -5.285 14.294 1.00 84.94 86 MET A CA 1
ATOM 672 C C . MET A 1 86 ? -5.741 -6.731 13.913 1.00 84.94 86 MET A C 1
ATOM 674 O O . MET A 1 86 ? -4.877 -7.609 13.978 1.00 84.94 86 MET A O 1
ATOM 678 N N . PRO A 1 87 ? -7.002 -6.994 13.521 1.00 84.19 87 PRO A N 1
ATOM 679 C CA . PRO A 1 87 ? -7.423 -8.312 13.063 1.00 84.19 87 PRO A CA 1
ATOM 680 C C . PRO A 1 87 ? -6.629 -8.766 11.836 1.00 84.19 87 PRO A C 1
ATOM 682 O O . PRO A 1 87 ? -6.297 -7.959 10.963 1.00 84.19 87 PRO A O 1
ATOM 685 N N . LYS A 1 88 ? -6.376 -10.074 11.749 1.00 85.94 88 LYS A N 1
ATOM 686 C CA . LYS A 1 88 ? -5.639 -10.683 10.635 1.00 85.94 88 LYS A CA 1
ATOM 687 C C . LYS A 1 88 ? -6.325 -10.430 9.291 1.00 85.94 88 LYS A C 1
ATOM 689 O O . LYS A 1 88 ? -5.660 -10.223 8.286 1.00 85.94 88 LYS A O 1
ATOM 694 N N . GLU A 1 89 ? -7.649 -10.356 9.285 1.00 85.88 89 GLU A N 1
ATOM 695 C CA . GLU A 1 89 ? -8.455 -10.055 8.105 1.00 85.88 89 GLU A CA 1
ATOM 696 C C . GLU A 1 89 ? -8.055 -8.720 7.462 1.00 85.88 89 GLU A C 1
ATOM 698 O O . GLU A 1 89 ? -8.119 -8.573 6.244 1.00 85.88 89 GLU A O 1
ATOM 703 N N . LEU A 1 90 ? -7.614 -7.745 8.264 1.00 83.06 90 LEU A N 1
ATOM 704 C CA . LEU A 1 90 ? -7.154 -6.461 7.751 1.00 83.06 90 LEU A CA 1
ATOM 705 C C . LEU A 1 90 ? -5.784 -6.580 7.075 1.00 83.06 90 LEU A C 1
ATOM 707 O O . LEU A 1 90 ? -5.557 -5.952 6.042 1.00 83.06 90 LEU A O 1
ATOM 711 N N . GLU A 1 91 ? -4.890 -7.400 7.629 1.00 84.12 91 GLU A N 1
ATOM 712 C CA . GLU A 1 91 ? -3.614 -7.744 6.992 1.00 84.12 91 GLU A CA 1
ATOM 713 C C . GLU A 1 91 ? -3.851 -8.476 5.669 1.00 84.12 91 GLU A C 1
ATOM 715 O O . GLU A 1 91 ? -3.254 -8.110 4.658 1.00 84.12 91 GLU A O 1
ATOM 720 N N . ASP A 1 92 ? -4.790 -9.425 5.647 1.00 87.50 92 ASP A N 1
ATOM 721 C CA . ASP A 1 92 ? -5.156 -10.178 4.448 1.00 87.50 92 ASP A CA 1
ATOM 722 C C . ASP A 1 92 ? -5.721 -9.248 3.358 1.00 87.50 92 ASP A C 1
ATOM 724 O O . ASP A 1 92 ? -5.284 -9.310 2.207 1.00 87.50 92 ASP A O 1
ATOM 728 N N . ILE A 1 93 ? -6.627 -8.322 3.706 1.00 86.50 93 ILE A N 1
ATOM 729 C CA . ILE A 1 93 ? -7.144 -7.296 2.779 1.00 86.50 93 ILE A CA 1
ATOM 730 C C . ILE A 1 93 ? -5.999 -6.450 2.215 1.00 86.50 93 ILE A C 1
ATOM 732 O O . ILE A 1 93 ? -5.971 -6.156 1.017 1.00 86.50 93 ILE A O 1
ATOM 736 N N . VAL A 1 94 ? -5.045 -6.066 3.063 1.00 83.38 94 VAL A N 1
ATOM 737 C CA . VAL A 1 94 ? -3.885 -5.279 2.647 1.00 83.38 94 VAL A CA 1
ATOM 738 C C . VAL A 1 94 ? -2.995 -6.053 1.681 1.00 83.38 94 VAL A C 1
ATOM 740 O O . VAL A 1 94 ? -2.592 -5.521 0.646 1.00 83.38 94 VAL A O 1
ATOM 743 N N . SER A 1 95 ? -2.729 -7.324 1.948 1.00 82.19 95 SER A N 1
ATOM 744 C CA . SER A 1 95 ? -1.978 -8.170 1.023 1.00 82.19 95 SER A CA 1
ATOM 745 C C . SER A 1 95 ? -2.710 -8.379 -0.305 1.00 82.19 95 SER A C 1
ATOM 747 O O . SER A 1 95 ? -2.079 -8.300 -1.357 1.00 82.19 95 SER A O 1
ATOM 749 N N . ILE A 1 96 ? -4.031 -8.585 -0.284 1.00 85.75 96 ILE A N 1
ATOM 750 C CA . ILE A 1 96 ? -4.839 -8.754 -1.502 1.00 85.75 96 ILE A CA 1
ATOM 751 C C . ILE A 1 96 ? -4.778 -7.496 -2.369 1.00 85.75 96 ILE A C 1
ATOM 753 O O . ILE A 1 96 ? -4.457 -7.587 -3.550 1.00 85.75 96 ILE A O 1
ATOM 757 N N . ILE A 1 97 ? -5.030 -6.320 -1.786 1.00 84.12 97 ILE A N 1
ATOM 758 C CA . ILE A 1 97 ? -4.995 -5.048 -2.522 1.00 84.12 97 ILE A CA 1
ATOM 759 C C . ILE A 1 97 ? -3.600 -4.796 -3.100 1.00 84.12 97 ILE A C 1
ATOM 761 O O . ILE A 1 97 ? -3.490 -4.350 -4.240 1.00 84.12 97 ILE A O 1
ATOM 765 N N . ALA A 1 98 ? -2.543 -5.099 -2.343 1.00 79.19 98 ALA A N 1
ATOM 766 C CA . ALA A 1 98 ? -1.175 -4.960 -2.824 1.00 79.19 98 ALA A CA 1
ATOM 767 C C . ALA A 1 98 ? -0.904 -5.835 -4.062 1.00 79.19 98 ALA A C 1
ATOM 769 O O . ALA A 1 98 ? -0.364 -5.354 -5.053 1.00 79.19 98 ALA A O 1
ATOM 770 N N . ASN A 1 99 ? -1.334 -7.096 -4.040 1.00 77.88 99 ASN A N 1
ATOM 771 C CA . ASN A 1 99 ? -1.135 -8.002 -5.171 1.00 77.88 99 ASN A CA 1
ATOM 772 C C . ASN A 1 99 ? -1.961 -7.574 -6.395 1.00 77.88 99 ASN A C 1
ATOM 774 O O . ASN A 1 99 ? -1.409 -7.400 -7.477 1.00 77.88 99 ASN A O 1
ATOM 778 N N . SER A 1 100 ? -3.257 -7.302 -6.208 1.00 81.69 100 SER A N 1
ATOM 779 C CA . SER A 1 100 ? -4.158 -6.900 -7.299 1.00 81.69 100 SER A CA 1
ATOM 780 C C . SER A 1 100 ? -3.788 -5.565 -7.945 1.00 81.69 100 SER A C 1
ATOM 782 O O . SER A 1 100 ? -4.098 -5.330 -9.110 1.00 81.69 100 SER A O 1
ATOM 784 N N . TRP A 1 101 ? -3.145 -4.666 -7.202 1.00 77.44 101 TRP A N 1
ATOM 785 C CA . TRP A 1 101 ? -2.669 -3.399 -7.745 1.00 77.44 101 TRP A CA 1
ATOM 786 C C . TRP A 1 101 ? -1.548 -3.591 -8.770 1.00 77.44 101 TRP A C 1
ATOM 788 O O . TRP A 1 101 ? -1.565 -2.933 -9.810 1.00 77.44 101 TRP A O 1
ATOM 798 N N . CYS A 1 102 ? -0.590 -4.479 -8.492 1.00 68.75 102 CYS A N 1
ATOM 799 C CA . CYS A 1 102 ? 0.482 -4.791 -9.436 1.00 68.75 102 CYS A CA 1
ATOM 800 C C . CYS A 1 102 ? -0.096 -5.357 -10.737 1.00 68.75 102 CYS A C 1
ATOM 802 O O . CYS A 1 102 ? 0.234 -4.849 -11.806 1.00 68.75 102 CYS A O 1
ATOM 804 N N . ASP A 1 103 ? -1.039 -6.299 -10.630 1.00 72.25 103 ASP A N 1
ATOM 805 C CA . ASP A 1 103 ? -1.732 -6.881 -11.787 1.00 72.25 103 ASP A CA 1
ATOM 806 C C . ASP A 1 103 ? -2.452 -5.796 -12.608 1.00 72.25 103 ASP A C 1
ATOM 808 O O . ASP A 1 103 ? -2.268 -5.692 -13.819 1.00 72.25 103 ASP A O 1
ATOM 812 N N . PHE A 1 104 ? -3.206 -4.910 -11.946 1.00 76.56 104 PHE A N 1
ATOM 813 C CA . PHE A 1 104 ? -3.931 -3.822 -12.610 1.00 76.56 104 PHE A CA 1
ATOM 814 C C . PHE A 1 104 ? -3.013 -2.878 -13.404 1.00 76.56 104 PHE A C 1
ATOM 816 O O . PHE A 1 104 ? -3.361 -2.453 -14.512 1.00 76.56 104 PHE A O 1
ATOM 823 N N . VAL A 1 105 ? -1.855 -2.518 -12.840 1.00 70.88 105 VAL A N 1
ATOM 824 C CA . VAL A 1 105 ? -0.910 -1.595 -13.485 1.00 70.88 105 VAL A CA 1
ATOM 825 C C . VAL A 1 105 ? -0.144 -2.282 -14.618 1.00 70.88 105 VAL A C 1
ATOM 827 O O . VAL A 1 105 ? -0.003 -1.689 -15.692 1.00 70.88 105 VAL A O 1
ATOM 830 N N . ASP A 1 106 ? 0.306 -3.522 -14.416 1.00 66.00 106 ASP A N 1
ATOM 831 C CA . ASP A 1 106 ? 1.097 -4.268 -15.400 1.00 66.00 106 ASP A CA 1
ATOM 832 C C . ASP A 1 106 ? 0.249 -4.715 -16.608 1.00 66.00 106 ASP A C 1
ATOM 834 O O . ASP A 1 106 ? 0.715 -4.654 -17.749 1.00 66.00 106 ASP A O 1
ATOM 838 N N . GLU A 1 107 ? -1.030 -5.047 -16.405 1.00 65.69 107 GLU A N 1
ATOM 839 C CA . GLU A 1 107 ? -1.977 -5.400 -17.478 1.00 65.69 107 GLU A CA 1
ATOM 840 C C . GLU A 1 107 ? -2.585 -4.176 -18.200 1.00 65.69 107 GLU A C 1
ATOM 842 O O . GLU A 1 107 ? -3.452 -4.315 -19.067 1.00 65.69 107 GLU A O 1
ATOM 847 N N . LYS A 1 108 ? -2.127 -2.951 -17.892 1.00 57.84 108 LYS A N 1
ATOM 848 C CA . LYS A 1 108 ? -2.662 -1.683 -18.432 1.00 57.84 108 LYS A CA 1
ATOM 849 C C . LYS A 1 108 ? -4.180 -1.518 -18.252 1.00 57.84 108 LYS A C 1
ATOM 851 O O . LYS A 1 108 ? -4.825 -0.900 -19.098 1.00 57.84 108 LYS A O 1
ATOM 856 N N . GLY A 1 109 ? -4.767 -2.040 -17.174 1.00 51.53 109 GLY A N 1
ATOM 857 C CA . GLY A 1 109 ? -6.188 -1.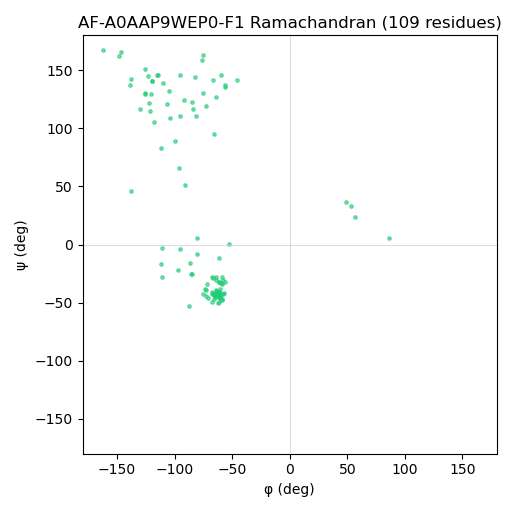843 -16.861 1.00 51.53 109 GLY A CA 1
ATOM 858 C C . GLY A 1 109 ? -7.174 -2.281 -17.956 1.00 51.53 109 GLY A C 1
ATOM 859 O O . GLY A 1 109 ? -8.284 -1.750 -18.005 1.00 51.53 109 GLY A O 1
ATOM 860 N N . HIS A 1 110 ? -6.787 -3.199 -18.847 1.00 38.44 110 HIS A N 1
ATOM 861 C CA . HIS A 1 110 ? -7.649 -3.688 -19.921 1.00 38.44 110 HIS A CA 1
ATOM 862 C C . HIS A 1 110 ? -8.274 -5.036 -19.563 1.00 38.44 110 HIS A C 1
ATOM 864 O O . HIS A 1 110 ? -7.769 -6.094 -19.929 1.00 38.44 110 HIS A O 1
ATOM 870 N N . SER A 1 111 ? -9.435 -4.956 -18.920 1.00 40.59 111 SER A N 1
ATOM 871 C CA . SER A 1 111 ? -10.540 -5.890 -19.151 1.00 40.59 111 SER A CA 1
ATOM 872 C C . SER A 1 111 ? -11.679 -5.138 -19.823 1.00 40.59 111 SER A C 1
ATOM 874 O O . SER A 1 111 ? -12.070 -4.097 -19.243 1.00 40.59 111 SER A O 1
#

Foldseek 3Di:
DVVVVVVVVVVCVVPPVDDDAAEEEAEDPDPLPDDVVVVVVVVVVVCVPPPVSHQKYKYWHLDWFHQDPVVRDGAIFMDIDGDPPDDVVVVVVRVVCRVVSRVCSVVVNDD

Sequence (111 aa):
MKKANRQLKETNLHFFTGQGGGLVMLALNMERRINSAIIVELIQKILSIEFSFIDGFFVCTPSWGEYIAATDNYHSVISGRVKPGMPKELEDIVSIIANSWCDFVDEKGHS

Solvent-accessible surface area (backbone atoms only — not comparable to full-atom values): 6704 Å² total; per-residue (Å²): 112,78,66,61,59,45,52,58,51,52,52,47,74,73,56,66,93,52,99,72,84,36,74,46,80,43,76,46,92,66,72,93,83,64,63,64,67,62,50,53,54,52,49,53,54,48,36,60,70,80,40,64,78,48,45,28,39,34,40,30,19,86,84,54,42,50,79,39,80,93,73,75,42,65,40,62,47,57,52,63,50,66,47,89,91,60,62,66,69,57,51,51,51,39,53,50,52,38,54,54,48,46,53,42,61,76,59,67,67,75,126

Radius of gyration: 15.21 Å; Cα contacts (8 Å, |Δi|>4): 119; chains: 1; bounding box: 39×32×37 Å

Organism: NCBI:txid211880

Nearest PDB structures (foldseek):
  8rqi-assembly1_A  TM=3.270E-01  e=1.537E+00  Bradyrhizobium
  8oi3-assembly2_B  TM=3.632E-01  e=1.757E+00  Bradyrhizobium
  5n6m-assembly1_A  TM=3.503E-01  e=5.127E+00  Pseudomonas aeruginosa PAO1
  6gje-assembly1_A  TM=2.559E-01  e=5.481E+00  Homo sapiens
  5bud-assembly2_B  TM=2.079E-01  e=2.807E+00  Candida albicans SC5314

Secondary structure (DSSP, 8-state):
-HHHHHHHHHHHHHHTTS----EEEEE----TTS-HHHHHHHHHHHHHHH-TT--EEEEE-SSSPEEETTTTEEE--EEEEE-TT--HHHHHHHHHHHHHHHHHHHTTT--